Protein AF-A0A5B8RXE0-F1 (afdb_monomer)

Radius of gyration: 14.18 Å; Cα contacts (8 Å, |Δi|>4): 141; chains: 1; bounding box: 50×36×32 Å

pLDDT: mean 72.84, std 13.77, range [35.88, 88.81]

Mean predicted aligned error: 9.81 Å

Organism: NCBI:txid2597701

Nearest PDB structures (foldseek):
  6ppp-assembly2_L  TM=3.959E-01  e=2.733E+00  Schizosaccharomyces pombe 972h-
  8eti-assembly1_5  TM=4.195E-01  e=6.664E+00  Schizosaccharomyces pombe
  6ppv-assembly1_C  TM=2.241E-01  e=4.267E+00  Schizosaccharomyces pombe 972h-

Sequence (87 aa):
MNETIPAAGAVPDWADAPEGEGWNWLAQDADGRWFWYRTEPRLNWPGGVWRSNSRNQQFAGAGAPDAHWDASVRLRPGCVPPGPVPG

Foldseek 3Di:
DDPPPPPFFDDFDCVLPDPDAQQFKWAAFQQQWIKTFSDQFDDDPVPSDTDDDPVGIDTRGGTDRDPVSVVRMDTHVVDDDPPPDDD

Structure (mmCIF, N/CA/C/O backbone):
data_AF-A0A5B8RXE0-F1
#
_entry.id   AF-A0A5B8RXE0-F1
#
loop_
_atom_site.group_PDB
_atom_site.id
_atom_site.type_symbol
_atom_site.label_atom_id
_atom_site.label_alt_id
_atom_site.label_comp_id
_atom_site.label_asym_id
_atom_site.label_entity_id
_atom_site.label_seq_id
_atom_site.pdbx_PDB_ins_code
_atom_site.Cartn_x
_atom_site.Cartn_y
_atom_site.Cartn_z
_atom_site.occupancy
_atom_site.B_iso_or_equiv
_atom_site.auth_seq_id
_atom_site.auth_comp_id
_atom_site.auth_asym_id
_atom_site.auth_atom_id
_atom_site.pdbx_PDB_model_num
ATOM 1 N N . MET A 1 1 ? -24.059 -24.457 1.972 1.00 43.47 1 MET A N 1
ATOM 2 C CA . MET A 1 1 ? -22.677 -24.007 2.223 1.00 43.47 1 MET A CA 1
ATOM 3 C C . MET A 1 1 ? -22.208 -23.377 0.933 1.00 43.47 1 MET A C 1
ATOM 5 O O . MET A 1 1 ? -22.164 -24.092 -0.055 1.00 43.47 1 MET A O 1
ATOM 9 N N . ASN A 1 2 ? -22.088 -22.055 0.913 1.00 35.88 2 ASN A N 1
ATOM 10 C CA . ASN A 1 2 ? -21.318 -21.231 -0.024 1.00 35.88 2 ASN A CA 1
ATOM 11 C C . ASN A 1 2 ? -21.726 -19.799 0.307 1.00 35.88 2 ASN A C 1
ATOM 13 O O . ASN A 1 2 ? -22.558 -19.185 -0.355 1.00 35.88 2 ASN A O 1
ATOM 17 N N . GLU A 1 3 ? -21.216 -19.329 1.439 1.00 41.44 3 GLU A N 1
ATOM 18 C CA . GLU A 1 3 ? -21.198 -17.909 1.735 1.00 41.44 3 GLU A CA 1
ATOM 19 C C . GLU A 1 3 ? -20.256 -17.295 0.706 1.00 41.44 3 GLU A C 1
ATOM 21 O O . GLU A 1 3 ? -19.041 -17.481 0.767 1.00 41.44 3 GLU A O 1
ATOM 26 N N . THR A 1 4 ? -20.825 -16.636 -0.301 1.00 42.28 4 THR A N 1
ATOM 27 C CA . THR A 1 4 ? -20.087 -15.706 -1.146 1.00 42.28 4 THR A CA 1
ATOM 28 C C . THR A 1 4 ? -19.568 -14.625 -0.210 1.00 42.28 4 THR A C 1
ATOM 30 O O . THR A 1 4 ? -20.285 -13.673 0.092 1.00 42.28 4 THR A O 1
ATOM 33 N N . ILE A 1 5 ? -18.363 -14.820 0.330 1.00 51.28 5 ILE A N 1
ATOM 34 C CA . ILE A 1 5 ? -17.650 -13.792 1.081 1.00 51.28 5 ILE A CA 1
ATOM 35 C C . ILE A 1 5 ? -17.644 -12.584 0.141 1.00 51.28 5 ILE A C 1
ATOM 37 O O . ILE A 1 5 ? -17.136 -12.724 -0.978 1.00 51.28 5 ILE A O 1
ATOM 41 N N . PRO A 1 6 ? -18.264 -11.443 0.493 1.00 42.72 6 PRO A N 1
ATOM 42 C CA . PRO A 1 6 ? -18.135 -10.256 -0.332 1.00 42.72 6 PRO A CA 1
ATOM 43 C C . PRO A 1 6 ? -16.633 -10.017 -0.451 1.00 42.72 6 PRO A C 1
ATOM 45 O O . PRO A 1 6 ? -15.960 -9.890 0.570 1.00 42.72 6 PRO A O 1
ATOM 48 N N . ALA A 1 7 ? -16.099 -10.090 -1.675 1.00 45.59 7 ALA A N 1
ATOM 49 C CA . ALA A 1 7 ? -14.685 -9.866 -1.930 1.00 45.59 7 ALA A CA 1
ATOM 50 C C . ALA A 1 7 ? -14.292 -8.591 -1.179 1.00 45.59 7 ALA A C 1
ATOM 52 O O . ALA A 1 7 ? -14.887 -7.539 -1.424 1.00 45.59 7 ALA A O 1
ATOM 53 N N . ALA A 1 8 ? -13.403 -8.736 -0.190 1.00 46.97 8 ALA A N 1
ATOM 54 C CA . ALA A 1 8 ? -12.984 -7.671 0.710 1.00 46.97 8 ALA A CA 1
ATOM 55 C C . ALA A 1 8 ? -12.800 -6.376 -0.091 1.00 46.97 8 ALA A C 1
ATOM 57 O O . ALA A 1 8 ? -12.093 -6.393 -1.097 1.00 46.97 8 ALA A O 1
ATOM 58 N N . GLY A 1 9 ? -13.521 -5.318 0.305 1.00 52.12 9 GLY A N 1
ATOM 59 C CA . GLY A 1 9 ? -13.755 -4.092 -0.464 1.00 52.12 9 GLY A CA 1
ATOM 60 C C . GLY A 1 9 ? -12.565 -3.655 -1.318 1.00 52.12 9 GLY A C 1
ATOM 61 O O . GLY A 1 9 ? -11.654 -3.005 -0.813 1.00 52.12 9 GLY A O 1
ATOM 62 N N . ALA A 1 10 ? -12.641 -4.079 -2.584 1.00 65.19 10 ALA A N 1
ATOM 63 C CA . ALA A 1 10 ? -11.773 -3.881 -3.740 1.00 65.19 10 ALA A CA 1
ATOM 64 C C . ALA A 1 10 ? -10.370 -3.327 -3.451 1.00 65.19 10 ALA A C 1
ATOM 66 O O . ALA A 1 10 ? -10.152 -2.117 -3.416 1.00 65.19 10 ALA A O 1
ATOM 67 N N . VAL A 1 11 ? -9.391 -4.230 -3.350 1.00 71.12 11 VAL A N 1
ATOM 68 C CA . VAL A 1 11 ? -7.994 -3.866 -3.619 1.00 71.12 11 VAL A CA 1
ATOM 69 C C . VAL A 1 11 ? -7.945 -3.195 -5.002 1.00 71.12 11 VAL A C 1
ATOM 71 O O . VAL A 1 11 ? -8.467 -3.796 -5.944 1.00 71.12 11 VAL A O 1
ATOM 74 N N . PRO A 1 12 ?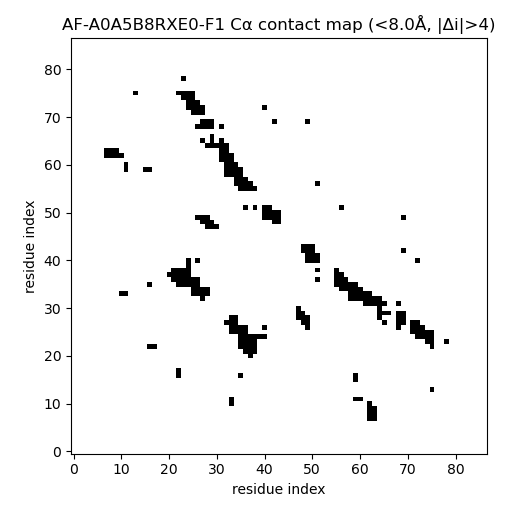 -7.358 -1.991 -5.140 1.00 78.81 12 PRO A N 1
ATOM 75 C CA . PRO A 1 12 ? -7.247 -1.307 -6.423 1.00 78.81 12 PRO A CA 1
ATOM 76 C C . PRO A 1 12 ? -6.619 -2.203 -7.487 1.00 78.81 12 PRO A C 1
ATOM 78 O O . PRO A 1 12 ? -5.665 -2.937 -7.201 1.00 78.81 12 PRO A O 1
ATOM 81 N N . ASP A 1 13 ? -7.150 -2.143 -8.708 1.00 81.88 13 ASP A N 1
ATOM 82 C CA . ASP A 1 13 ? -6.558 -2.869 -9.822 1.00 81.88 13 ASP A CA 1
ATO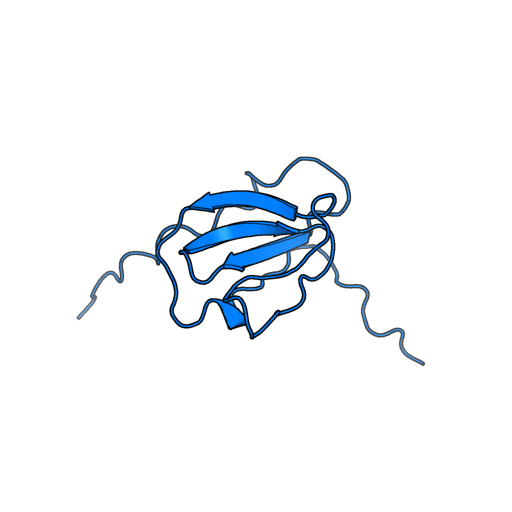M 83 C C . ASP A 1 13 ? -5.224 -2.212 -10.201 1.00 81.88 13 ASP A C 1
ATOM 85 O O . ASP A 1 13 ? -5.061 -0.993 -10.152 1.00 81.88 13 ASP A O 1
ATOM 89 N N . TRP A 1 14 ? -4.244 -3.019 -10.600 1.00 78.50 14 TRP A N 1
ATOM 90 C CA . TRP A 1 14 ? -2.968 -2.501 -11.093 1.00 78.50 14 TRP A CA 1
ATOM 91 C C . TRP A 1 14 ? -3.109 -1.781 -12.439 1.00 78.50 14 TRP A C 1
ATOM 93 O O . TRP A 1 14 ? -2.163 -1.112 -12.855 1.00 78.50 14 TRP A O 1
ATOM 103 N N . ALA A 1 15 ? -4.253 -1.913 -13.113 1.00 80.19 15 ALA A N 1
ATOM 104 C CA . ALA A 1 15 ? -4.644 -1.093 -14.253 1.00 80.19 15 ALA A CA 1
ATOM 105 C C . ALA A 1 15 ? -4.877 0.382 -13.873 1.00 80.19 15 ALA A C 1
ATOM 107 O O . ALA A 1 15 ? -4.636 1.254 -14.703 1.00 80.19 15 ALA A O 1
ATOM 108 N N . ASP A 1 16 ? -5.281 0.665 -12.628 1.00 79.75 16 ASP A N 1
ATOM 109 C CA . ASP A 1 16 ? -5.440 2.028 -12.098 1.00 79.75 16 ASP A CA 1
ATOM 110 C C . ASP A 1 16 ? -4.124 2.605 -11.547 1.00 79.75 16 ASP A C 1
ATOM 112 O O . ASP A 1 16 ? -4.062 3.765 -11.122 1.00 79.75 16 ASP A O 1
ATOM 116 N N . ALA A 1 17 ? -3.057 1.800 -11.509 1.00 79.62 17 ALA A N 1
ATOM 117 C CA . ALA A 1 17 ? -1.759 2.268 -11.060 1.00 79.62 17 ALA A CA 1
ATOM 118 C C . ALA A 1 17 ? -1.215 3.327 -12.039 1.00 79.62 17 ALA A C 1
ATOM 120 O O . ALA A 1 17 ? -1.303 3.139 -13.254 1.00 79.62 17 ALA A O 1
ATOM 121 N N . PRO A 1 18 ? -0.620 4.428 -11.541 1.00 76.00 18 PRO A N 1
ATOM 122 C CA . PRO A 1 18 ? -0.103 5.482 -12.399 1.00 76.00 18 PRO A CA 1
ATOM 123 C C . PRO A 1 18 ? 0.906 4.932 -13.408 1.00 76.00 18 PRO A C 1
ATOM 125 O O . PRO A 1 18 ? 1.869 4.259 -13.028 1.00 76.00 18 PRO A O 1
ATOM 128 N N . GLU A 1 19 ? 0.729 5.287 -14.680 1.00 66.50 19 GLU A N 1
ATOM 129 C CA . GLU A 1 19 ? 1.735 5.040 -15.708 1.00 66.50 19 GLU A CA 1
ATOM 130 C C . GLU A 1 19 ? 2.994 5.853 -15.362 1.00 66.50 19 GLU A C 1
ATOM 132 O O . GLU A 1 19 ? 3.024 7.082 -15.432 1.00 66.50 19 GLU A O 1
ATOM 137 N N . GLY A 1 20 ? 4.033 5.172 -14.884 1.00 62.75 20 GLY A N 1
ATOM 138 C CA . GLY A 1 20 ? 5.273 5.805 -14.453 1.00 62.75 20 GLY A CA 1
ATOM 139 C C . GLY A 1 20 ? 6.234 4.811 -13.816 1.00 62.75 20 GLY A C 1
ATOM 140 O O . GLY A 1 20 ? 5.832 3.798 -13.247 1.00 62.75 20 GLY A O 1
ATOM 141 N N . GLU A 1 21 ? 7.529 5.102 -13.909 1.00 65.88 21 GLU A N 1
ATOM 142 C CA . GLU A 1 21 ? 8.566 4.215 -13.390 1.00 65.88 21 GLU A C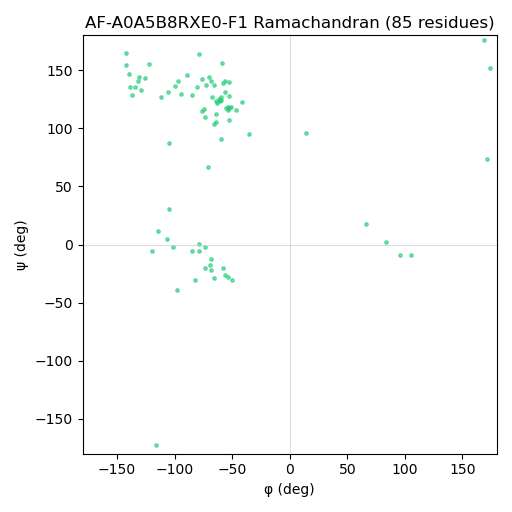A 1
ATOM 143 C C . GLU A 1 21 ? 8.470 4.076 -11.863 1.00 65.88 21 GLU A C 1
ATOM 145 O O . GLU A 1 21 ? 8.544 5.052 -11.108 1.00 65.88 21 GLU A O 1
ATOM 150 N N . GLY A 1 22 ? 8.332 2.829 -11.412 1.00 74.44 22 GLY A N 1
ATOM 151 C CA . GLY A 1 22 ? 8.593 2.436 -10.035 1.00 74.44 22 GLY A CA 1
ATOM 152 C C . GLY A 1 22 ? 7.380 2.151 -9.156 1.00 74.44 22 GLY A C 1
ATOM 153 O O . GLY A 1 22 ? 7.615 1.626 -8.078 1.00 74.44 22 GLY A O 1
ATOM 154 N N . TRP A 1 23 ? 6.129 2.423 -9.560 1.00 83.00 23 TRP A N 1
ATOM 155 C CA . TRP A 1 23 ? 4.912 2.158 -8.755 1.00 83.00 23 TRP A CA 1
ATOM 156 C C . TRP A 1 23 ? 4.590 0.661 -8.624 1.00 83.00 23 TRP A C 1
ATOM 158 O O . TRP A 1 23 ? 3.614 0.142 -9.160 1.00 83.00 23 TRP A O 1
ATOM 168 N N . ASN A 1 24 ? 5.463 -0.049 -7.924 1.00 85.44 24 ASN A N 1
ATOM 169 C CA . ASN A 1 24 ? 5.450 -1.500 -7.822 1.00 85.44 24 ASN A CA 1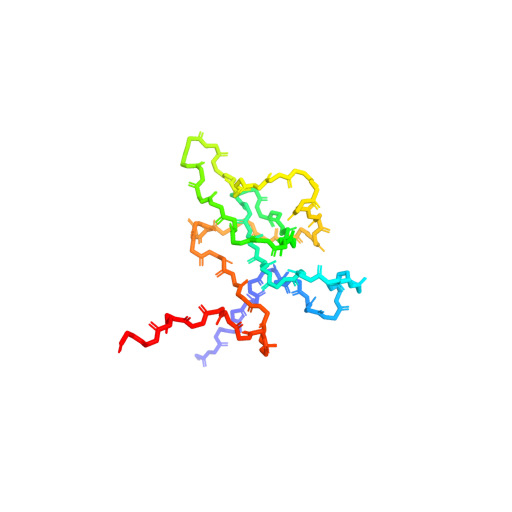
ATOM 170 C C . ASN A 1 24 ? 4.843 -1.995 -6.514 1.00 85.44 24 ASN A C 1
ATOM 172 O O . ASN A 1 24 ? 4.775 -3.199 -6.311 1.00 85.44 24 ASN A O 1
ATOM 176 N N . TRP A 1 25 ? 4.441 -1.101 -5.620 1.00 86.38 25 TRP A N 1
ATOM 177 C CA . TRP A 1 25 ? 3.993 -1.453 -4.282 1.00 86.38 25 TRP A CA 1
ATOM 178 C C . TRP A 1 25 ? 2.611 -0.867 -4.028 1.00 86.38 25 TRP A C 1
ATOM 180 O O . TRP A 1 25 ? 2.307 0.240 -4.463 1.00 86.38 25 TRP A O 1
ATOM 190 N N . LEU A 1 26 ? 1.781 -1.610 -3.316 1.00 88.38 26 LEU A N 1
ATOM 191 C CA . LEU A 1 26 ? 0.430 -1.227 -2.934 1.00 88.38 26 LEU A CA 1
ATOM 192 C C . LEU A 1 26 ? 0.234 -1.632 -1.484 1.00 88.38 26 LEU A C 1
ATOM 194 O O . LEU A 1 26 ? 0.508 -2.777 -1.142 1.00 88.38 26 LEU A O 1
ATOM 198 N N . ALA A 1 27 ? -0.228 -0.721 -0.640 1.00 88.81 27 ALA A N 1
ATOM 199 C CA . ALA A 1 27 ? -0.545 -1.052 0.742 1.00 88.81 27 ALA A CA 1
ATOM 200 C C . ALA A 1 27 ? -1.786 -0.297 1.210 1.00 88.81 27 ALA A C 1
ATOM 202 O O . ALA A 1 27 ? -2.121 0.764 0.668 1.00 88.81 27 ALA A O 1
ATOM 203 N N . GLN A 1 28 ? -2.460 -0.869 2.200 1.00 86.81 28 GLN A N 1
ATOM 204 C CA . GLN A 1 28 ? -3.623 -0.290 2.844 1.00 86.81 28 GLN A CA 1
ATOM 205 C C . GLN A 1 28 ? -3.253 0.228 4.231 1.00 86.81 28 GLN A C 1
ATOM 207 O O . GLN A 1 28 ? -2.635 -0.480 5.025 1.00 86.81 28 GLN A O 1
ATOM 212 N N . ASP A 1 29 ? -3.647 1.458 4.526 1.00 85.50 29 ASP A N 1
ATOM 213 C CA . ASP A 1 29 ? -3.559 2.027 5.869 1.00 85.50 29 ASP A CA 1
ATOM 214 C C . ASP A 1 29 ? -4.702 1.514 6.764 1.00 85.50 29 ASP A C 1
ATOM 216 O O . ASP A 1 29 ? -5.723 1.033 6.265 1.00 85.50 29 ASP A O 1
ATOM 220 N N . ALA A 1 30 ? -4.576 1.669 8.087 1.00 82.50 30 ALA A N 1
ATOM 221 C CA . ALA A 1 30 ? -5.597 1.247 9.056 1.00 82.50 30 ALA A CA 1
ATOM 222 C C . ALA A 1 30 ? -6.982 1.871 8.802 1.00 82.50 30 ALA A C 1
ATOM 224 O O . ALA A 1 30 ? -8.007 1.278 9.129 1.00 82.50 30 ALA A O 1
ATOM 225 N N . ASP A 1 31 ? -7.024 3.049 8.175 1.00 82.25 31 ASP A N 1
ATOM 226 C CA . ASP A 1 31 ? -8.257 3.733 7.771 1.00 82.25 31 ASP A CA 1
ATOM 227 C C . ASP A 1 31 ? -8.959 3.090 6.556 1.00 82.25 31 ASP A C 1
ATOM 229 O O . ASP A 1 31 ? -9.999 3.575 6.108 1.00 82.25 31 ASP A O 1
ATOM 233 N N . GLY A 1 32 ? -8.390 2.034 5.968 1.00 84.44 32 GLY A N 1
ATOM 234 C CA . GLY A 1 32 ? -8.925 1.353 4.785 1.00 84.44 32 GLY A CA 1
ATOM 235 C C . GLY A 1 32 ? -8.546 1.998 3.452 1.00 84.44 32 GLY A C 1
ATOM 236 O O . GLY A 1 32 ? -8.958 1.529 2.388 1.00 84.44 32 GLY A O 1
ATOM 237 N N . ARG A 1 33 ? -7.741 3.062 3.474 1.00 86.81 33 ARG A N 1
ATOM 238 C CA . ARG A 1 33 ? -7.260 3.744 2.267 1.00 86.81 33 ARG A CA 1
ATOM 239 C C . ARG A 1 33 ? -6.079 3.006 1.660 1.00 86.81 33 ARG A C 1
ATOM 241 O O . ARG A 1 33 ? -5.144 2.642 2.363 1.00 86.81 33 ARG A O 1
ATOM 248 N N . TRP A 1 34 ? -6.114 2.849 0.347 1.00 87.88 34 TRP A N 1
ATOM 249 C CA . TRP A 1 34 ? -5.053 2.248 -0.439 1.00 87.88 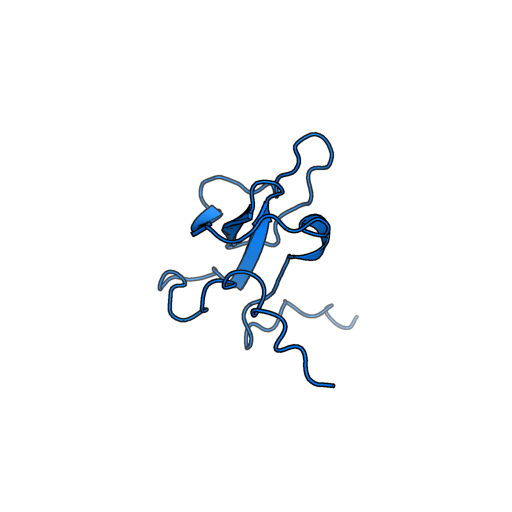34 TRP A CA 1
ATOM 250 C C . TRP A 1 34 ? -4.152 3.310 -1.047 1.00 87.88 34 TRP A C 1
ATOM 252 O O . TRP A 1 34 ? -4.617 4.336 -1.562 1.00 87.88 34 TRP A O 1
ATOM 262 N N . PHE A 1 35 ? -2.859 3.018 -1.054 1.00 87.62 35 PHE A N 1
ATOM 263 C CA . PHE A 1 35 ? -1.849 3.876 -1.644 1.00 87.62 35 PHE A CA 1
ATOM 264 C C . PHE A 1 35 ? -0.883 3.063 -2.500 1.00 87.62 35 PHE A C 1
ATOM 266 O O . PHE A 1 35 ? -0.402 2.003 -2.095 1.00 87.62 35 PHE A O 1
ATOM 273 N N . TRP A 1 36 ? -0.577 3.594 -3.678 1.00 88.31 36 TRP A N 1
ATOM 274 C CA . TRP A 1 36 ? 0.535 3.156 -4.502 1.00 88.31 36 TRP A CA 1
ATOM 275 C C . TRP A 1 36 ? 1.835 3.686 -3.913 1.00 88.31 36 TRP A C 1
ATOM 277 O O . TRP A 1 36 ? 1.896 4.837 -3.468 1.00 88.31 36 TRP A O 1
ATOM 287 N N . TYR A 1 37 ? 2.887 2.877 -3.972 1.00 87.25 37 TYR A N 1
ATOM 288 C CA . TYR A 1 37 ? 4.226 3.256 -3.561 1.00 87.25 37 TYR A CA 1
ATOM 289 C C . TYR A 1 37 ? 5.275 2.899 -4.608 1.00 87.25 37 TYR A C 1
ATOM 291 O O . TYR A 1 37 ? 5.200 1.869 -5.283 1.00 87.25 37 TYR A O 1
ATOM 299 N N . ARG A 1 38 ? 6.284 3.769 -4.731 1.00 84.25 38 ARG A N 1
ATOM 300 C CA . ARG A 1 38 ? 7.435 3.515 -5.614 1.00 84.25 38 ARG A CA 1
ATOM 301 C C . ARG A 1 38 ? 8.507 2.629 -4.988 1.00 84.25 38 ARG A C 1
ATOM 303 O O . ARG A 1 38 ? 9.246 1.915 -5.655 1.00 84.25 38 ARG A O 1
ATOM 310 N N . THR A 1 39 ? 8.608 2.727 -3.677 1.00 81.75 39 THR A N 1
ATOM 311 C CA . THR A 1 39 ? 9.552 2.004 -2.833 1.00 81.75 39 THR A CA 1
ATOM 312 C C . THR A 1 39 ? 8.757 1.223 -1.811 1.00 81.75 39 THR A C 1
ATOM 314 O O . THR A 1 39 ? 7.652 1.641 -1.473 1.00 81.75 39 THR A O 1
ATOM 317 N N . GLU A 1 40 ? 9.329 0.142 -1.293 1.00 82.94 40 GLU A N 1
ATOM 318 C CA . GLU A 1 40 ? 8.699 -0.636 -0.232 1.00 82.94 40 GLU A CA 1
ATOM 319 C C . GLU A 1 40 ? 8.322 0.284 0.942 1.00 82.94 40 GLU A C 1
ATOM 321 O O . GLU A 1 40 ? 9.207 0.923 1.533 1.00 82.94 40 GLU A O 1
ATOM 326 N N . PRO A 1 41 ? 7.021 0.433 1.246 1.00 79.81 41 PRO A N 1
ATOM 327 C CA . PRO A 1 41 ? 6.604 1.260 2.357 1.00 79.81 41 PRO A CA 1
ATOM 328 C C . PRO A 1 41 ? 7.039 0.609 3.667 1.00 79.81 41 PRO A C 1
ATOM 330 O O . PRO A 1 41 ? 6.960 -0.605 3.841 1.00 79.81 41 PRO A O 1
ATOM 333 N N . ARG A 1 42 ? 7.485 1.425 4.622 1.00 79.44 42 ARG A N 1
ATOM 334 C CA . ARG A 1 42 ? 7.871 0.929 5.945 1.00 79.44 42 ARG A CA 1
ATOM 335 C C . ARG A 1 42 ? 6.704 1.053 6.909 1.00 79.44 42 ARG A C 1
ATOM 337 O O . ARG A 1 42 ? 6.126 2.135 7.054 1.00 79.44 42 ARG A O 1
ATOM 344 N N . LEU A 1 43 ? 6.402 -0.045 7.594 1.00 76.81 43 LEU A N 1
ATOM 345 C CA . LEU A 1 43 ? 5.380 -0.083 8.630 1.00 76.81 43 LEU A CA 1
ATOM 346 C C . LEU A 1 43 ? 5.796 0.833 9.789 1.00 76.81 43 LEU A C 1
ATOM 348 O O . LEU A 1 43 ? 6.786 0.571 10.476 1.00 76.81 43 LEU A O 1
ATOM 352 N N . ASN A 1 44 ? 5.065 1.930 9.998 1.00 68.50 44 ASN A N 1
ATOM 353 C CA . ASN A 1 44 ? 5.336 2.867 11.084 1.00 68.50 44 ASN A CA 1
ATOM 354 C C . ASN A 1 44 ? 4.301 2.679 12.201 1.00 68.50 44 ASN A C 1
ATOM 356 O O . ASN A 1 44 ? 3.276 3.362 12.253 1.00 68.50 44 ASN A O 1
ATOM 360 N N . TRP A 1 45 ? 4.613 1.753 13.111 1.00 55.62 45 TRP A N 1
ATOM 361 C CA . TRP A 1 45 ? 3.736 1.252 14.176 1.00 55.62 45 TRP A CA 1
ATOM 362 C C . TRP A 1 45 ? 3.013 2.284 15.067 1.00 55.62 45 TRP A C 1
ATOM 364 O O . TR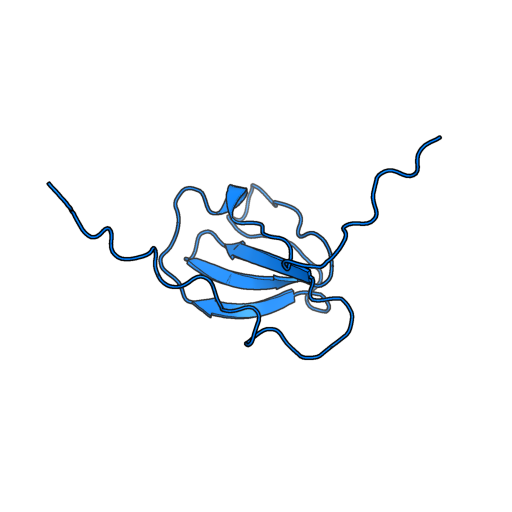P A 1 45 ? 1.899 1.973 15.473 1.00 55.62 45 TRP A O 1
ATOM 374 N N . PRO A 1 46 ? 3.511 3.503 15.372 1.00 61.25 46 PRO A N 1
ATOM 375 C CA . PRO A 1 46 ? 2.728 4.394 16.232 1.00 61.25 46 PRO A CA 1
ATOM 376 C C . PRO A 1 46 ? 1.578 5.122 15.512 1.00 61.25 46 PRO A C 1
ATOM 378 O O . PRO A 1 46 ? 0.836 5.839 16.174 1.00 61.25 46 PRO A O 1
ATOM 381 N N . GLY A 1 47 ? 1.433 4.996 14.184 1.00 62.06 47 GLY A N 1
ATOM 382 C CA . GLY A 1 47 ? 0.492 5.814 13.405 1.00 62.06 47 GLY A CA 1
ATOM 383 C C . GLY A 1 47 ? -0.603 5.069 12.649 1.00 62.06 47 GLY A C 1
ATOM 384 O O . GLY A 1 47 ? -1.434 5.737 12.051 1.00 62.06 47 GLY A O 1
ATOM 385 N N . GLY A 1 48 ? -0.604 3.733 12.625 1.00 70.19 48 GLY A N 1
ATOM 386 C CA . GLY A 1 48 ? -1.608 2.987 11.853 1.00 70.19 48 GLY A CA 1
ATOM 387 C C . GLY A 1 48 ? -1.504 3.170 10.330 1.00 70.19 48 GLY A C 1
ATOM 388 O O . GLY A 1 48 ? -2.469 2.926 9.618 1.00 70.19 48 GLY A O 1
ATOM 389 N N . VAL A 1 49 ? -0.364 3.656 9.828 1.00 76.56 49 VAL A N 1
ATOM 390 C CA . VAL A 1 49 ? -0.182 4.018 8.415 1.00 76.56 49 VAL A CA 1
ATOM 391 C C . VAL A 1 49 ? 1.193 3.602 7.901 1.00 76.56 49 VAL A C 1
ATOM 393 O O . VAL A 1 49 ? 2.204 3.644 8.619 1.00 76.56 49 VAL A O 1
ATOM 396 N N . TRP A 1 50 ? 1.243 3.241 6.628 1.00 80.06 50 TRP A N 1
ATOM 397 C CA . TRP A 1 50 ? 2.454 2.945 5.880 1.00 80.06 50 TRP A CA 1
ATOM 398 C C . TRP A 1 50 ? 3.198 4.237 5.542 1.00 80.06 50 TRP A C 1
ATOM 400 O O . TRP A 1 50 ? 2.711 5.087 4.790 1.00 80.06 50 TRP A O 1
ATOM 410 N N . ARG A 1 51 ? 4.420 4.402 6.070 1.00 72.56 51 ARG A N 1
ATOM 411 C CA . ARG A 1 51 ? 5.238 5.584 5.767 1.00 72.56 51 ARG A CA 1
ATOM 412 C C . ARG A 1 51 ? 6.028 5.400 4.476 1.00 72.56 51 ARG A C 1
ATOM 414 O O . ARG A 1 51 ? 6.816 4.466 4.330 1.00 72.56 51 ARG A O 1
ATOM 421 N N . SER A 1 52 ? 5.901 6.393 3.602 1.00 66.94 52 SER A N 1
ATOM 422 C CA . SER A 1 52 ? 6.837 6.694 2.519 1.00 66.94 52 SER A CA 1
ATOM 423 C C . SER A 1 52 ? 6.979 8.206 2.357 1.00 66.94 52 SER A C 1
ATOM 425 O O . SER A 1 52 ? 6.171 8.978 2.869 1.00 66.94 52 SER A O 1
ATOM 427 N N . ASN A 1 53 ? 8.010 8.648 1.634 1.00 70.25 53 ASN A N 1
ATOM 428 C CA . ASN A 1 53 ? 8.084 10.037 1.183 1.00 70.25 53 ASN A CA 1
ATOM 429 C C . ASN A 1 53 ? 6.843 10.369 0.345 1.00 70.25 53 ASN A C 1
ATOM 431 O O . ASN A 1 53 ? 6.483 9.576 -0.518 1.00 70.25 53 ASN A O 1
ATOM 435 N N . SER A 1 54 ? 6.255 11.561 0.504 1.00 73.62 54 SER A N 1
ATOM 436 C CA . SER A 1 54 ? 5.073 11.989 -0.274 1.00 73.62 54 SER A CA 1
ATOM 437 C C . SER A 1 54 ? 5.300 11.982 -1.793 1.00 73.62 54 SER A C 1
ATOM 439 O O . SER A 1 54 ? 4.353 11.929 -2.560 1.00 73.62 54 SER A O 1
ATOM 441 N N . ARG A 1 55 ? 6.562 12.008 -2.244 1.00 77.44 55 ARG A N 1
ATOM 442 C CA . ARG A 1 55 ? 6.951 11.826 -3.657 1.00 77.44 55 ARG A CA 1
ATOM 443 C C . ARG A 1 55 ? 6.831 10.381 -4.161 1.00 77.44 55 ARG A C 1
ATOM 445 O O . ARG A 1 55 ? 6.787 10.159 -5.364 1.00 77.44 55 ARG A O 1
ATOM 452 N N . ASN A 1 56 ? 6.814 9.421 -3.244 1.00 81.88 56 ASN A N 1
ATOM 453 C CA . ASN A 1 56 ? 6.798 7.983 -3.492 1.00 81.88 56 ASN A CA 1
ATOM 454 C C . ASN A 1 56 ? 5.489 7.339 -3.019 1.00 81.88 56 ASN A C 1
ATOM 456 O O . ASN A 1 56 ? 5.450 6.119 -2.930 1.00 81.88 56 ASN A O 1
ATOM 460 N N . GLN A 1 57 ? 4.468 8.131 -2.679 1.00 85.38 57 GLN A N 1
ATOM 461 C CA . GLN A 1 57 ? 3.150 7.672 -2.247 1.00 85.38 57 GLN A CA 1
ATOM 462 C C . GLN A 1 57 ? 2.082 8.383 -3.078 1.00 85.38 57 GLN A C 1
ATOM 464 O O . GLN A 1 57 ? 2.132 9.604 -3.226 1.00 85.38 57 GLN A O 1
ATOM 469 N N . GLN A 1 58 ? 1.107 7.640 -3.591 1.00 87.12 58 GLN A N 1
ATOM 470 C CA . GLN A 1 58 ? -0.037 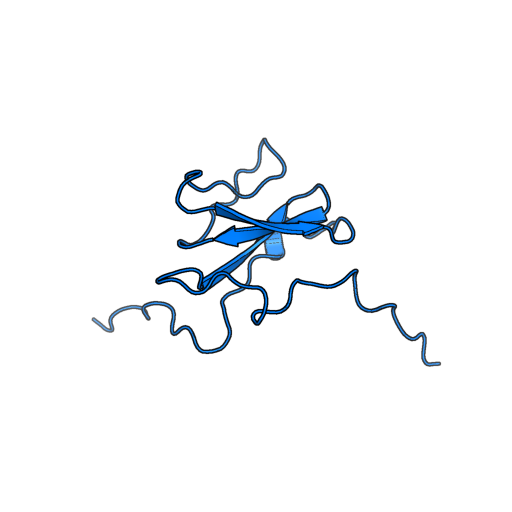8.201 -4.303 1.00 87.12 58 GLN A CA 1
ATOM 471 C C . GLN A 1 58 ? -1.312 7.477 -3.894 1.00 87.12 58 GLN A C 1
ATOM 473 O O . GLN A 1 58 ? -1.328 6.257 -3.795 1.00 87.12 58 GLN A O 1
ATOM 478 N N . PHE A 1 59 ? -2.382 8.229 -3.636 1.00 86.88 59 PHE A N 1
ATOM 479 C CA . PHE A 1 59 ? -3.675 7.642 -3.299 1.00 86.88 59 PHE A CA 1
ATOM 480 C C . PHE A 1 59 ? -4.183 6.784 -4.463 1.00 86.88 59 PHE A C 1
ATOM 482 O O . PHE A 1 59 ? -4.261 7.265 -5.592 1.00 86.88 59 PHE A O 1
ATOM 489 N N . ALA A 1 60 ? -4.489 5.523 -4.167 1.00 86.06 60 ALA A N 1
ATOM 490 C CA . ALA A 1 60 ? -4.975 4.539 -5.129 1.00 86.06 60 ALA A CA 1
ATOM 491 C C . ALA A 1 60 ? -6.500 4.411 -5.077 1.00 86.06 60 ALA A C 1
ATOM 493 O O . ALA A 1 60 ? -7.154 4.284 -6.105 1.00 86.06 60 ALA A O 1
ATOM 494 N N . GLY A 1 61 ? -7.070 4.459 -3.872 1.00 84.06 61 GLY A N 1
ATOM 495 C CA . GLY A 1 61 ? -8.501 4.282 -3.668 1.00 84.06 61 GLY A CA 1
ATOM 496 C C . GLY A 1 61 ? -8.860 4.101 -2.199 1.00 84.06 61 GLY A C 1
ATOM 497 O O . GLY A 1 61 ? -7.994 4.040 -1.328 1.00 84.06 61 GLY A O 1
ATOM 498 N N . ALA A 1 62 ? -10.154 4.022 -1.909 1.00 82.00 62 ALA A N 1
ATOM 499 C CA . ALA A 1 62 ? -10.658 3.709 -0.578 1.00 82.00 62 ALA A CA 1
ATOM 500 C C . ALA A 1 62 ? -11.316 2.328 -0.601 1.00 82.00 62 ALA A C 1
ATOM 502 O O . ALA A 1 62 ? -12.181 2.073 -1.437 1.00 82.00 62 ALA A O 1
ATOM 503 N N . GLY A 1 63 ? -10.891 1.456 0.308 1.00 79.62 63 GLY A N 1
ATOM 504 C CA . GLY A 1 63 ? -11.474 0.140 0.536 1.00 79.62 63 GLY A CA 1
ATOM 505 C C . GLY A 1 63 ? -12.086 0.038 1.931 1.00 79.62 63 GLY A C 1
ATOM 506 O O . GLY A 1 63 ? -12.177 1.020 2.671 1.00 79.62 63 GLY A O 1
ATOM 507 N N . ALA A 1 64 ? -12.505 -1.172 2.297 1.00 78.50 64 ALA A N 1
ATOM 508 C CA . ALA A 1 64 ? -12.923 -1.456 3.666 1.00 78.50 64 ALA A CA 1
ATOM 509 C C . ALA A 1 64 ? -11.688 -1.512 4.585 1.00 78.50 64 ALA A C 1
ATOM 511 O O . ALA A 1 64 ? -10.692 -2.107 4.175 1.00 78.50 64 ALA A O 1
ATOM 512 N N . PRO A 1 65 ? -11.725 -0.928 5.796 1.00 78.50 65 PRO A N 1
ATOM 513 C CA . PRO A 1 65 ? -10.623 -1.044 6.748 1.00 78.50 65 PRO A CA 1
ATOM 514 C C . PRO A 1 65 ? -10.371 -2.513 7.095 1.00 78.50 65 PRO A C 1
ATOM 516 O O . PRO A 1 65 ? -11.297 -3.231 7.477 1.00 78.50 65 PRO A O 1
ATOM 519 N N . ASP A 1 66 ? -9.122 -2.949 6.945 1.00 76.06 66 ASP A N 1
ATOM 520 C CA . ASP A 1 66 ? -8.682 -4.299 7.285 1.00 76.06 66 ASP A CA 1
ATOM 521 C C . ASP A 1 66 ? -7.994 -4.286 8.657 1.00 76.06 66 ASP A C 1
ATOM 523 O O . ASP A 1 66 ? -7.187 -3.406 8.953 1.00 76.06 66 ASP A O 1
ATOM 527 N N . ALA A 1 67 ? -8.302 -5.266 9.508 1.00 76.69 67 ALA A N 1
ATOM 528 C CA . ALA A 1 67 ? -7.625 -5.443 10.791 1.00 76.69 67 ALA A CA 1
ATOM 529 C C . ALA A 1 67 ? -6.161 -5.892 10.618 1.00 76.69 67 ALA A C 1
ATOM 531 O O . ALA A 1 67 ? -5.353 -5.668 11.516 1.00 76.69 67 ALA A O 1
ATOM 532 N N . HIS A 1 68 ? -5.829 -6.479 9.463 1.00 78.19 68 HIS A N 1
ATOM 533 C CA . HIS A 1 68 ? -4.489 -6.914 9.061 1.00 78.19 68 HIS A CA 1
ATOM 534 C C . HIS A 1 68 ? -3.860 -5.971 8.025 1.00 78.19 68 HIS A C 1
ATOM 536 O O . HIS A 1 68 ? -3.069 -6.391 7.176 1.00 78.19 68 HIS A O 1
ATOM 542 N N . TRP A 1 69 ? -4.209 -4.683 8.074 1.00 80.06 69 TRP A N 1
ATOM 543 C CA . TRP A 1 69 ? -3.652 -3.647 7.199 1.00 80.06 69 TRP A CA 1
ATOM 544 C C . TRP A 1 69 ? -2.108 -3.617 7.224 1.00 80.06 69 TRP A C 1
ATOM 546 O O . TRP A 1 69 ? -1.481 -3.298 6.214 1.00 80.06 69 TRP A O 1
ATOM 556 N N . ASP A 1 70 ? -1.474 -4.028 8.325 1.00 79.12 70 ASP A N 1
ATOM 557 C CA . ASP A 1 70 ? -0.018 -4.146 8.480 1.00 79.12 70 ASP A CA 1
ATOM 558 C C . ASP A 1 70 ? 0.616 -5.273 7.639 1.00 79.12 70 ASP A C 1
ATOM 560 O O . ASP A 1 70 ? 1.816 -5.243 7.363 1.00 79.12 70 ASP A O 1
ATOM 564 N N . ALA A 1 71 ? -0.191 -6.228 7.173 1.00 79.12 71 ALA A N 1
ATOM 565 C CA . ALA A 1 71 ? 0.196 -7.294 6.251 1.00 79.12 71 ALA A CA 1
ATOM 566 C C . ALA A 1 71 ? -0.359 -7.080 4.828 1.00 79.12 71 ALA A C 1
ATOM 568 O O . ALA A 1 71 ? -0.182 -7.928 3.953 1.00 79.12 71 ALA A O 1
ATOM 569 N N . SER A 1 72 ? -1.016 -5.944 4.571 1.00 81.56 72 SER A N 1
ATOM 570 C CA . SER A 1 72 ? -1.664 -5.640 3.286 1.00 81.56 72 SER A CA 1
ATOM 571 C C . SER A 1 72 ? -0.704 -5.178 2.182 1.00 81.56 72 SER A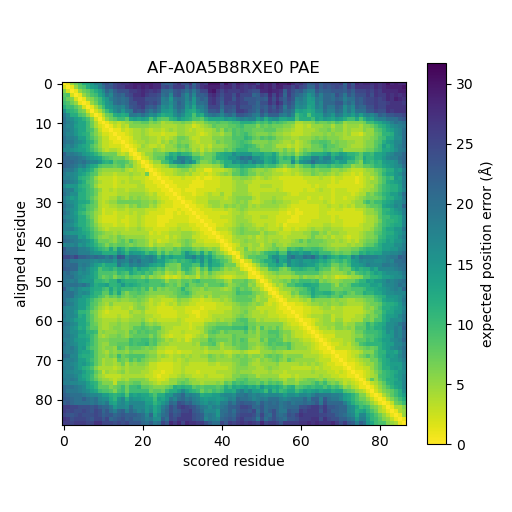 C 1
ATOM 573 O O . SER A 1 72 ? -1.153 -4.880 1.074 1.00 81.56 72 SER A O 1
ATOM 575 N N . VAL A 1 73 ? 0.605 -5.094 2.458 1.00 85.06 73 VAL A N 1
ATOM 576 C CA 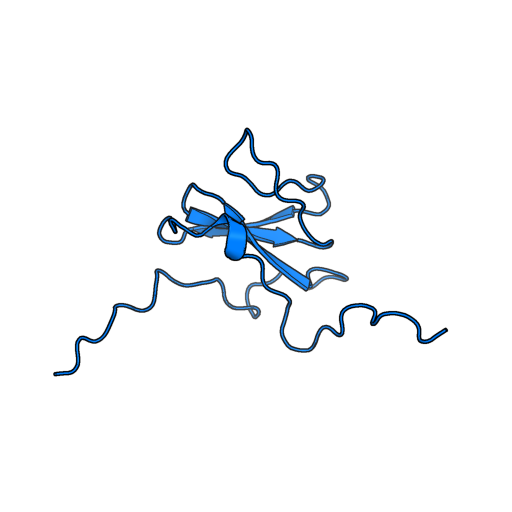. VAL A 1 73 ? 1.603 -4.687 1.463 1.00 85.06 73 VAL A CA 1
ATOM 577 C C . VAL A 1 73 ? 1.728 -5.739 0.361 1.00 85.06 73 VAL A C 1
ATOM 579 O O . VAL A 1 73 ? 1.936 -6.928 0.604 1.00 85.06 73 VAL A O 1
ATOM 582 N N . ARG A 1 74 ? 1.589 -5.297 -0.886 1.00 84.94 74 ARG A N 1
ATOM 583 C CA . ARG A 1 74 ? 1.600 -6.139 -2.084 1.00 84.94 74 ARG A CA 1
ATOM 584 C C . ARG A 1 74 ? 2.536 -5.551 -3.125 1.00 84.94 74 ARG A C 1
ATOM 586 O O . ARG A 1 74 ? 2.568 -4.342 -3.341 1.00 84.94 74 ARG A O 1
ATOM 593 N N . LEU A 1 75 ? 3.260 -6.437 -3.798 1.00 84.62 75 LEU A N 1
ATOM 594 C CA . LEU A 1 75 ? 4.056 -6.122 -4.976 1.00 84.62 75 LEU A CA 1
ATOM 595 C C . LEU A 1 75 ? 3.220 -6.277 -6.243 1.00 84.62 75 LEU A C 1
ATOM 597 O O . LEU A 1 75 ? 2.383 -7.180 -6.344 1.00 84.62 75 LEU A O 1
ATOM 601 N N . ARG A 1 76 ? 3.497 -5.429 -7.230 1.00 82.31 76 ARG A N 1
ATOM 602 C CA . ARG A 1 76 ? 2.900 -5.506 -8.556 1.00 82.31 76 ARG A CA 1
ATOM 603 C C . ARG A 1 76 ? 3.265 -6.852 -9.177 1.00 82.31 76 ARG A C 1
ATOM 605 O O . ARG A 1 76 ? 4.456 -7.148 -9.305 1.00 82.31 76 ARG A O 1
ATOM 612 N N . PRO A 1 77 ? 2.283 -7.665 -9.596 1.00 72.19 77 PRO A N 1
ATOM 613 C CA . PRO A 1 77 ? 2.568 -8.924 -10.266 1.00 72.19 77 PRO A CA 1
ATOM 614 C C . PRO A 1 77 ? 3.367 -8.652 -11.550 1.00 72.19 77 PRO A C 1
ATOM 616 O O . PRO A 1 77 ? 2.970 -7.839 -12.383 1.00 72.19 77 PRO A O 1
ATOM 619 N N . GLY A 1 78 ? 4.534 -9.290 -11.675 1.00 69.81 78 GLY A N 1
ATOM 620 C CA . GLY A 1 78 ? 5.488 -9.070 -12.771 1.00 69.81 78 GLY A CA 1
ATOM 621 C C . GLY A 1 78 ? 6.618 -8.081 -12.461 1.00 69.81 78 GLY A C 1
ATOM 622 O O . GLY A 1 78 ? 7.580 -8.015 -13.225 1.00 69.81 78 GLY A O 1
ATOM 623 N N . CYS A 1 79 ? 6.565 -7.358 -11.337 1.00 66.94 79 CYS A N 1
ATOM 624 C CA . CYS A 1 79 ? 7.749 -6.696 -10.801 1.00 66.94 79 CYS A CA 1
ATOM 625 C C . CYS A 1 79 ? 8.623 -7.759 -10.129 1.00 66.94 79 CYS A C 1
ATOM 627 O O . CYS A 1 79 ? 8.215 -8.375 -9.146 1.00 66.94 79 CYS A O 1
ATOM 629 N N . VAL A 1 80 ? 9.816 -7.995 -10.673 1.00 61.03 80 VAL A N 1
ATOM 630 C CA . VAL A 1 80 ? 10.850 -8.756 -9.971 1.00 61.03 80 VAL A CA 1
ATOM 631 C C . VAL A 1 80 ? 11.381 -7.820 -8.882 1.00 61.03 80 VAL A C 1
ATOM 633 O O . VAL A 1 80 ? 12.024 -6.827 -9.236 1.00 61.03 80 VAL A O 1
ATOM 636 N N . PRO A 1 81 ? 11.113 -8.054 -7.578 1.00 59.00 81 PRO A N 1
ATOM 637 C CA . PRO A 1 81 ? 11.866 -7.341 -6.553 1.00 59.00 81 PRO A CA 1
ATOM 638 C C . PRO A 1 81 ? 13.344 -7.633 -6.822 1.00 59.00 81 PRO A C 1
ATOM 640 O O . PRO A 1 81 ? 13.638 -8.763 -7.225 1.00 59.00 81 PRO A O 1
ATOM 643 N N . PRO A 1 82 ? 14.271 -6.667 -6.675 1.00 56.00 82 PRO A N 1
ATOM 644 C CA . PRO A 1 82 ? 15.688 -6.960 -6.838 1.00 56.00 82 PRO A CA 1
ATOM 645 C C . PRO A 1 82 ? 15.996 -8.147 -5.928 1.00 56.00 82 PRO A C 1
ATOM 647 O O . PRO A 1 82 ? 15.917 -8.038 -4.704 1.00 56.00 82 PRO A O 1
ATOM 650 N N . GLY A 1 83 ? 16.205 -9.314 -6.539 1.00 50.00 83 GLY A N 1
ATOM 651 C CA . GLY A 1 83 ? 16.449 -10.534 -5.794 1.00 50.00 83 GLY A CA 1
ATOM 652 C C . GLY A 1 83 ? 17.690 -10.326 -4.931 1.00 50.00 83 GLY A C 1
ATOM 653 O O . GLY A 1 83 ? 18.525 -9.476 -5.267 1.00 50.00 83 GLY A O 1
ATOM 654 N N . PRO A 1 84 ? 17.843 -11.075 -3.827 1.00 54.53 84 PRO A N 1
ATOM 655 C CA . PRO A 1 84 ? 19.122 -11.098 -3.141 1.00 54.53 84 PRO A CA 1
ATOM 656 C C . PRO A 1 84 ? 20.173 -11.457 -4.192 1.00 54.53 84 PRO A C 1
ATOM 658 O O . PRO A 1 84 ? 20.067 -12.497 -4.841 1.00 54.53 84 PRO A O 1
ATOM 661 N N . VAL A 1 85 ? 21.127 -10.553 -4.423 1.00 54.97 85 VAL A N 1
ATOM 662 C CA . VAL A 1 85 ? 22.301 -10.853 -5.239 1.00 54.97 85 VAL A CA 1
ATOM 663 C C . VAL A 1 85 ? 22.902 -12.147 -4.679 1.00 54.97 85 VAL A C 1
ATOM 665 O O . VAL A 1 85 ? 23.218 -12.179 -3.487 1.00 54.97 85 VAL A O 1
ATOM 668 N N . PRO A 1 86 ? 22.985 -13.246 -5.451 1.00 50.47 86 PRO A N 1
ATOM 669 C CA . PRO A 1 86 ? 23.718 -14.408 -4.983 1.00 50.47 86 PRO A CA 1
ATOM 670 C C . PRO A 1 86 ? 25.181 -13.977 -4.836 1.00 50.47 86 PRO A C 1
ATOM 672 O O . PRO A 1 86 ? 25.764 -13.439 -5.780 1.00 50.47 86 PRO A O 1
ATOM 675 N N . GLY A 1 87 ? 25.709 -14.115 -3.618 1.00 50.84 87 GLY A N 1
ATOM 676 C CA . GLY A 1 87 ? 27.134 -13.952 -3.325 1.00 50.84 87 GLY A CA 1
ATOM 677 C C . GLY A 1 87 ? 27.968 -15.100 -3.868 1.00 50.84 87 GLY A C 1
ATOM 678 O O . GLY A 1 87 ? 27.385 -16.167 -4.171 1.00 50.84 87 GLY A O 1
#

Secondary structure (DSSP, 8-state):
-------STTPPPTTSS-SSTT--EEEE-TTSEEEEESS--EEETTTTEEE--GGGEEEEEE-PPPTTGGG--EEPTT----PPPP-

Solvent-accessible surface area (backbone atoms only — not comparable to full-atom values): 5425 Å² total; per-residue (Å²): 141,79,81,79,69,75,72,69,50,60,75,71,56,76,84,75,49,71,92,60,96,50,64,40,27,37,35,33,24,47,84,10,39,30,32,35,16,47,51,88,62,42,82,40,81,96,68,55,40,65,47,61,58,76,93,36,46,42,86,63,48,75,32,57,60,42,96,58,22,92,70,44,65,40,70,39,90,88,62,76,69,87,64,81,76,83,128